Protein AF-A0ABD3X8F9-F1 (afdb_monomer_lite)

Organism: Sinanodonta woodiana (NCBI:txid1069815)

Radius of gyration: 30.69 Å; chains: 1; bounding box: 60×30×85 Å

Secondary structure (DSSP, 8-state):
-HHHHHHTT--HHHHHHHHHTT--HHHHHHS-HHHHTTT--SHHHHHHHHHHHHHHHHHHHHHHHTTTS-HHHHHHHHHHHTT-GGG---EEEEEE--EEE-GGG-EEE---TTTTS-EEEEEETT--HHHHHHHHHHHHGGGHHHHTT--

Structure (mmCIF, N/CA/C/O backbone):
data_AF-A0ABD3X8F9-F1
#
_entry.id   AF-A0ABD3X8F9-F1
#
loop_
_atom_site.group_PDB
_atom_site.id
_atom_site.type_symbol
_atom_site.label_atom_id
_atom_site.label_alt_id
_atom_site.label_comp_id
_atom_site.label_asym_id
_atom_site.label_entity_id
_atom_site.label_seq_id
_atom_site.pdbx_PDB_ins_code
_atom_site.Cartn_x
_atom_site.Cartn_y
_atom_site.Cartn_z
_atom_site.occupancy
_atom_site.B_iso_or_equiv
_atom_site.auth_seq_id
_atom_site.auth_comp_id
_atom_site.auth_asym_id
_atom_site.auth_atom_id
_atom_site.pdbx_PDB_model_num
ATOM 1 N N . MET A 1 1 ? -13.115 -0.161 24.670 1.00 83.06 1 MET A N 1
ATOM 2 C CA . MET A 1 1 ? -11.715 -0.122 25.139 1.00 83.06 1 MET A CA 1
ATOM 3 C C . MET A 1 1 ? -11.386 -1.266 26.093 1.00 83.06 1 MET A C 1
ATOM 5 O O . MET A 1 1 ? -10.464 -2.017 25.814 1.00 83.06 1 MET A O 1
ATOM 9 N N . GLU A 1 2 ? -12.139 -1.438 27.175 1.00 86.50 2 GLU A N 1
ATOM 10 C CA . GLU A 1 2 ? -11.914 -2.511 28.161 1.00 86.50 2 GLU A CA 1
ATOM 11 C C . GLU A 1 2 ? -11.939 -3.907 27.540 1.00 86.50 2 GLU A C 1
ATOM 13 O O . GLU A 1 2 ? -11.062 -4.719 27.794 1.00 86.50 2 GLU A O 1
ATOM 18 N N . GLU A 1 3 ? -12.902 -4.163 26.655 1.00 88.88 3 GLU A N 1
ATOM 19 C CA . GLU A 1 3 ? -13.023 -5.437 25.943 1.00 88.88 3 GLU A CA 1
ATOM 20 C C . GLU A 1 3 ? -11.777 -5.763 25.101 1.00 88.88 3 GLU A C 1
ATOM 22 O O . GLU A 1 3 ? -11.298 -6.896 25.097 1.00 88.88 3 GLU A O 1
ATOM 27 N N . PHE A 1 4 ? -11.182 -4.752 24.459 1.00 89.38 4 PHE A N 1
ATOM 28 C CA . PHE A 1 4 ? -9.922 -4.902 23.729 1.00 89.38 4 PHE A CA 1
ATOM 29 C C . PHE A 1 4 ? -8.769 -5.268 24.672 1.00 89.38 4 PHE A C 1
ATOM 31 O O . PHE A 1 4 ? -7.967 -6.149 24.361 1.00 89.38 4 PHE A O 1
ATOM 38 N N . MET A 1 5 ? -8.707 -4.635 25.845 1.00 89.38 5 MET A N 1
ATOM 39 C CA . MET A 1 5 ? -7.684 -4.920 26.853 1.00 89.38 5 MET A CA 1
ATOM 40 C C . MET A 1 5 ? -7.837 -6.321 27.458 1.00 89.38 5 MET A C 1
ATOM 42 O O . MET A 1 5 ? -6.845 -7.035 27.613 1.00 89.38 5 MET A O 1
ATOM 46 N N . ARG A 1 6 ? -9.077 -6.761 27.699 1.00 91.00 6 ARG A N 1
ATOM 47 C CA . ARG A 1 6 ? -9.409 -8.126 28.140 1.00 91.00 6 ARG A CA 1
ATOM 48 C C . ARG A 1 6 ? -8.998 -9.170 27.111 1.00 91.00 6 ARG A C 1
ATOM 50 O O . ARG A 1 6 ? -8.379 -10.170 27.462 1.00 91.00 6 ARG A O 1
ATOM 57 N N . HIS A 1 7 ? -9.253 -8.912 25.827 1.00 91.88 7 HIS A N 1
ATOM 58 C CA . HIS A 1 7 ? -8.822 -9.796 24.741 1.00 91.88 7 HIS A CA 1
ATOM 59 C C . HIS A 1 7 ? -7.291 -9.932 24.671 1.00 91.88 7 HIS A C 1
ATOM 61 O O . HIS A 1 7 ? -6.764 -10.999 24.357 1.00 91.88 7 HIS A O 1
ATOM 67 N N . ARG A 1 8 ? -6.563 -8.868 25.032 1.00 87.88 8 ARG A N 1
ATOM 68 C CA . ARG A 1 8 ? -5.098 -8.868 25.161 1.00 87.88 8 ARG A CA 1
ATOM 69 C C . ARG A 1 8 ? -4.574 -9.463 26.469 1.00 87.88 8 ARG A C 1
ATOM 71 O O . ARG A 1 8 ? -3.360 -9.516 26.652 1.00 87.88 8 ARG A O 1
ATOM 78 N N . LYS A 1 9 ? -5.459 -9.961 27.339 1.00 90.12 9 LYS A N 1
ATOM 79 C CA . LYS A 1 9 ? -5.132 -10.548 28.648 1.00 90.12 9 LYS A CA 1
ATOM 80 C C . LYS A 1 9 ? -4.437 -9.563 29.598 1.00 90.12 9 LYS A C 1
ATOM 82 O O . LYS A 1 9 ? -3.573 -9.960 30.378 1.00 90.12 9 LYS A O 1
ATOM 87 N N . ILE A 1 10 ? -4.793 -8.281 29.525 1.00 89.50 10 ILE A N 1
ATOM 88 C CA . ILE A 1 10 ? -4.377 -7.279 30.516 1.00 89.50 10 ILE A CA 1
ATOM 89 C C . ILE A 1 10 ? -5.172 -7.527 31.809 1.00 89.50 10 ILE A C 1
ATOM 91 O O . ILE A 1 10 ? -6.363 -7.822 31.737 1.00 89.50 10 ILE A O 1
ATOM 95 N N . SER A 1 11 ? -4.515 -7.439 32.974 1.00 91.56 11 SER A N 1
ATOM 96 C CA . SER A 1 11 ? -5.166 -7.687 34.272 1.00 91.56 11 SER A CA 1
ATOM 97 C C . SER A 1 11 ? -6.321 -6.714 34.523 1.00 91.56 11 SER A C 1
ATOM 99 O O . SER A 1 11 ? -6.205 -5.520 34.233 1.00 91.56 11 SER A O 1
ATOM 101 N N . GLU A 1 12 ? -7.398 -7.208 35.134 1.00 89.50 12 GLU A N 1
ATOM 102 C CA . GLU A 1 12 ? -8.550 -6.390 35.530 1.00 89.50 12 GLU A CA 1
ATOM 103 C C . GLU A 1 12 ? -8.188 -5.283 36.513 1.00 89.50 12 GLU A C 1
ATOM 105 O O . GLU A 1 12 ? -8.770 -4.201 36.454 1.00 89.50 12 GLU A O 1
ATOM 110 N N . ASP A 1 13 ? -7.183 -5.505 37.358 1.00 91.00 13 ASP A N 1
ATOM 111 C CA . ASP A 1 13 ? -6.710 -4.494 38.307 1.00 91.00 13 ASP A CA 1
ATOM 112 C C . ASP A 1 13 ? -6.153 -3.268 37.574 1.00 91.00 13 ASP A C 1
ATOM 114 O O . ASP A 1 13 ? -6.379 -2.128 37.973 1.00 91.00 13 ASP A O 1
ATOM 118 N N . ILE A 1 14 ? -5.463 -3.494 36.449 1.00 90.12 14 ILE A N 1
ATOM 119 C CA . ILE A 1 14 ? -4.894 -2.423 35.622 1.00 90.12 14 ILE A CA 1
ATOM 120 C C . ILE A 1 14 ? -6.016 -1.672 34.905 1.00 90.12 14 ILE A C 1
ATOM 122 O O . ILE A 1 14 ? -6.007 -0.445 34.880 1.00 90.12 14 ILE A O 1
ATOM 126 N N . ILE A 1 15 ? -7.002 -2.392 34.360 1.00 90.69 15 ILE A N 1
ATOM 127 C CA . ILE A 1 15 ? -8.164 -1.789 33.692 1.00 90.69 15 ILE A CA 1
ATOM 128 C C . ILE A 1 15 ? -8.967 -0.936 34.685 1.00 90.69 15 ILE A C 1
ATOM 130 O O . ILE A 1 15 ? -9.377 0.174 34.351 1.00 90.69 15 ILE A O 1
ATOM 134 N N . THR A 1 16 ? -9.155 -1.426 35.912 1.00 92.62 16 THR A N 1
ATOM 135 C CA . THR A 1 16 ? -9.860 -0.711 36.986 1.00 92.62 16 THR A CA 1
ATOM 136 C C . THR A 1 16 ? -9.099 0.543 37.400 1.00 92.62 16 THR A C 1
ATOM 138 O O . THR A 1 16 ? -9.674 1.627 37.397 1.00 92.62 16 THR A O 1
ATOM 141 N N . ARG A 1 17 ? -7.784 0.441 37.622 1.00 92.50 17 ARG A N 1
ATOM 142 C CA . ARG A 1 17 ? -6.939 1.594 37.956 1.00 92.50 17 ARG A CA 1
ATOM 143 C C . ARG A 1 17 ? -6.929 2.657 36.855 1.00 92.50 17 ARG A C 1
ATOM 145 O O . ARG A 1 17 ? -7.025 3.843 37.140 1.00 92.50 17 ARG A O 1
ATOM 152 N N . MET A 1 18 ? -6.855 2.246 35.587 1.00 91.56 18 MET A N 1
ATOM 153 C CA . MET A 1 18 ? -6.935 3.178 34.458 1.00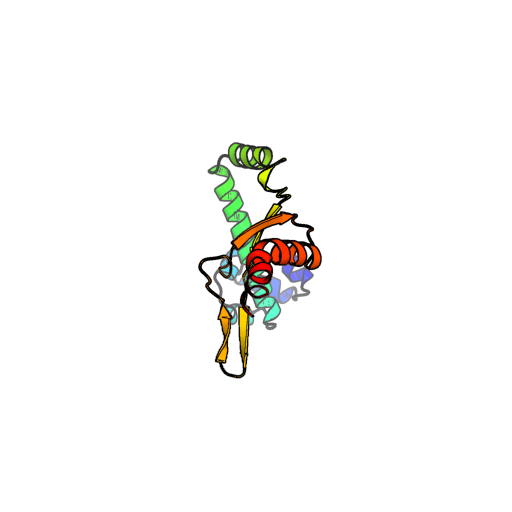 91.56 18 MET A CA 1
ATOM 154 C C . MET A 1 18 ? -8.282 3.912 34.418 1.00 91.56 18 MET A C 1
ATOM 156 O O . MET A 1 18 ? -8.308 5.095 34.095 1.00 91.56 18 MET A O 1
ATOM 160 N N . LYS A 1 19 ? -9.392 3.255 34.786 1.00 90.44 19 LYS A N 1
ATOM 161 C CA . LYS A 1 19 ? -10.699 3.922 34.915 1.00 90.44 19 LYS A CA 1
ATOM 162 C C . LYS A 1 19 ? -10.746 4.914 36.068 1.00 90.44 19 LYS A C 1
ATOM 164 O O . LYS A 1 19 ? -11.283 6.002 35.886 1.00 90.44 19 LYS A O 1
ATOM 169 N N . GLU A 1 20 ? -10.230 4.531 37.233 1.00 92.81 20 GLU A N 1
ATOM 170 C CA . GLU A 1 20 ? -10.180 5.394 38.420 1.00 92.81 20 GLU A CA 1
ATOM 171 C C . GLU A 1 20 ? -9.375 6.669 38.144 1.00 92.81 20 GLU A C 1
ATOM 173 O O . GLU A 1 20 ? -9.803 7.760 38.512 1.00 92.81 20 GLU A O 1
ATOM 178 N N . ASP A 1 21 ? -8.280 6.542 37.393 1.00 92.06 21 ASP A N 1
ATOM 179 C CA . ASP A 1 21 ? -7.439 7.661 36.962 1.00 92.06 21 ASP A CA 1
ATOM 180 C C . ASP A 1 21 ? -8.026 8.445 35.764 1.00 92.06 21 ASP A C 1
ATOM 182 O O . ASP A 1 21 ? -7.384 9.351 35.231 1.00 92.06 21 ASP A O 1
ATOM 186 N N . GLY A 1 22 ? -9.242 8.113 35.311 1.00 89.44 22 GLY A N 1
ATOM 187 C CA . GLY A 1 22 ? -9.924 8.800 34.208 1.00 89.44 22 GLY A CA 1
ATOM 188 C C . GLY A 1 22 ? -9.277 8.586 32.835 1.00 89.44 22 GLY A C 1
ATOM 189 O O . GLY A 1 22 ? -9.475 9.384 31.919 1.00 89.44 22 GLY A O 1
ATOM 190 N N . ILE A 1 23 ? -8.488 7.524 32.674 1.00 91.44 23 ILE A N 1
ATOM 191 C CA . ILE A 1 23 ? -7.774 7.215 31.438 1.00 91.44 23 ILE A CA 1
ATOM 192 C C . ILE A 1 23 ? -8.699 6.437 30.500 1.00 91.44 23 ILE A C 1
ATOM 194 O O . ILE A 1 23 ? -8.799 5.209 30.547 1.00 91.44 23 ILE A O 1
ATOM 198 N N . ASP A 1 24 ? -9.358 7.170 29.608 1.00 90.00 24 ASP A N 1
ATOM 199 C CA . ASP A 1 24 ? -10.192 6.612 28.549 1.00 90.00 24 ASP A CA 1
ATOM 200 C C . ASP A 1 24 ? -9.465 6.537 27.188 1.00 90.00 24 ASP A C 1
ATOM 202 O O . ASP A 1 24 ? -8.302 6.926 27.026 1.00 90.00 24 ASP A O 1
ATOM 206 N N . ALA A 1 25 ? -10.165 6.034 26.165 1.00 87.75 25 ALA A N 1
ATOM 207 C CA . ALA A 1 25 ? -9.623 5.938 24.809 1.00 87.75 25 ALA A CA 1
ATOM 208 C C . ALA A 1 25 ? -9.256 7.312 24.218 1.00 87.75 25 ALA A C 1
ATOM 210 O O . ALA A 1 25 ? -8.358 7.410 23.381 1.00 87.75 25 ALA A O 1
ATOM 211 N N . THR A 1 26 ? -9.918 8.389 24.638 1.00 86.75 26 THR A N 1
ATOM 212 C CA . THR A 1 26 ? -9.593 9.732 24.163 1.00 86.75 26 THR A CA 1
ATOM 213 C C . THR A 1 26 ? -8.271 10.196 24.767 1.00 86.75 26 THR A C 1
ATOM 215 O O . THR A 1 26 ? -7.360 10.548 24.016 1.00 86.75 26 THR A O 1
ATOM 218 N N . VAL A 1 27 ? -8.110 10.093 26.084 1.00 90.31 27 VAL A N 1
ATOM 219 C CA . VAL A 1 27 ? -6.884 10.461 26.799 1.00 90.31 27 VAL A CA 1
ATOM 220 C C . VAL A 1 27 ? -5.699 9.675 26.243 1.00 90.31 27 VAL A C 1
ATOM 222 O O . VAL A 1 27 ? -4.697 10.261 25.847 1.00 90.31 27 VAL A O 1
ATOM 225 N N . ILE A 1 28 ? -5.848 8.365 26.064 1.00 91.06 28 ILE A N 1
ATOM 226 C CA . ILE A 1 28 ? -4.775 7.489 25.570 1.00 91.06 28 ILE A CA 1
ATOM 227 C C . ILE A 1 28 ? -4.277 7.860 24.186 1.00 91.06 28 ILE A C 1
ATOM 229 O O . ILE A 1 28 ? -3.089 7.750 23.905 1.00 91.06 28 ILE A O 1
ATOM 233 N N . SER A 1 29 ? -5.163 8.302 23.301 1.00 87.69 29 SER A N 1
ATOM 234 C CA . SER A 1 29 ? -4.735 8.714 21.964 1.00 87.69 29 SER A CA 1
ATOM 235 C C . SER A 1 29 ? -3.912 10.014 21.956 1.00 87.69 29 SER A C 1
ATOM 237 O O . SER A 1 29 ? -3.290 10.315 20.935 1.00 87.69 29 SER A O 1
ATOM 239 N N . MET A 1 30 ? -3.905 10.757 23.071 1.00 85.81 30 MET A N 1
ATOM 240 C CA . MET A 1 30 ? -3.081 11.946 23.321 1.00 85.81 30 MET A CA 1
ATOM 241 C C . MET A 1 30 ? -1.865 11.660 24.217 1.00 85.81 30 MET A C 1
ATOM 243 O O . MET A 1 30 ? -0.997 12.519 24.317 1.00 85.81 30 MET A O 1
ATOM 247 N N . MET A 1 31 ? -1.806 10.496 24.872 1.00 87.00 31 MET A N 1
ATOM 248 C CA . MET A 1 31 ? -0.700 10.118 25.753 1.00 87.00 31 MET A CA 1
ATOM 249 C C . MET A 1 31 ? 0.497 9.584 24.968 1.00 87.00 31 MET A C 1
ATOM 251 O O . MET A 1 31 ? 0.348 8.872 23.969 1.00 87.00 31 MET A O 1
ATOM 255 N N . ASP A 1 32 ? 1.686 9.846 25.500 1.00 90.88 32 ASP A N 1
ATOM 256 C CA . ASP A 1 32 ? 2.919 9.234 25.023 1.00 90.88 32 ASP A CA 1
ATOM 257 C C . ASP A 1 32 ? 3.096 7.820 25.588 1.00 90.88 32 ASP A C 1
ATOM 259 O O . ASP A 1 32 ? 2.583 7.463 26.656 1.00 90.88 32 ASP A O 1
ATOM 263 N N . VAL A 1 33 ? 3.868 6.994 24.876 1.00 89.69 33 VAL A N 1
ATOM 264 C CA . VAL A 1 33 ? 4.097 5.588 25.251 1.00 89.69 33 VAL A CA 1
ATOM 265 C C . VAL A 1 33 ? 4.696 5.471 26.655 1.00 89.69 33 VAL A C 1
ATOM 267 O O . VAL A 1 33 ? 4.288 4.604 27.422 1.00 89.69 33 VAL A O 1
ATOM 270 N N . GLU A 1 34 ? 5.605 6.377 27.012 1.00 91.19 34 GLU A N 1
ATOM 271 C CA . GLU A 1 34 ? 6.266 6.447 28.322 1.00 91.19 34 GLU A CA 1
ATOM 272 C C . GLU A 1 34 ? 5.269 6.689 29.465 1.00 91.19 34 GLU A C 1
ATOM 274 O O . GLU A 1 34 ? 5.401 6.137 30.558 1.00 91.19 34 GLU A O 1
ATOM 279 N N . GLN A 1 35 ? 4.229 7.486 29.209 1.00 89.94 35 GLN A N 1
ATOM 280 C CA . GLN A 1 35 ? 3.182 7.770 30.185 1.00 89.94 35 GLN A CA 1
ATOM 281 C C . GLN A 1 35 ? 2.249 6.568 30.350 1.00 89.94 35 GLN A C 1
ATOM 283 O O . GLN A 1 35 ? 1.871 6.230 31.472 1.00 89.94 35 GLN A O 1
ATOM 288 N N . LEU A 1 36 ? 1.921 5.890 29.245 1.00 91.62 36 LEU A N 1
ATOM 289 C CA . LEU A 1 36 ? 1.083 4.691 29.250 1.00 91.62 36 LEU A CA 1
ATOM 290 C C . LEU A 1 36 ? 1.800 3.475 29.861 1.00 91.62 36 LEU A C 1
ATOM 292 O O . LEU A 1 36 ? 1.156 2.600 30.443 1.00 91.62 36 LEU A O 1
ATOM 296 N N . GLN A 1 37 ? 3.133 3.454 29.810 1.00 93.12 37 GLN A N 1
ATOM 297 C CA . GLN A 1 37 ? 3.959 2.389 30.379 1.00 93.12 37 GLN A CA 1
ATOM 298 C C . GLN A 1 37 ? 3.862 2.289 31.911 1.00 93.12 37 GLN A C 1
ATOM 300 O O . GLN A 1 37 ? 4.147 1.235 32.477 1.00 93.12 37 GLN A O 1
ATOM 305 N N . LYS A 1 38 ? 3.382 3.346 32.585 1.00 91.88 38 LY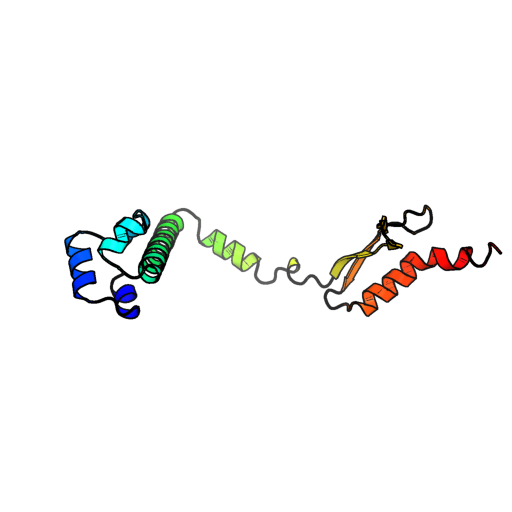S A N 1
ATOM 306 C CA . LYS A 1 38 ? 3.055 3.333 34.024 1.00 91.88 38 LYS A CA 1
ATOM 307 C C . LYS A 1 38 ? 1.931 2.350 34.373 1.00 91.88 38 LYS A C 1
ATOM 309 O O . LYS A 1 38 ? 1.871 1.878 35.505 1.00 91.88 38 LYS A O 1
ATOM 314 N N . TYR A 1 39 ? 1.066 2.045 33.405 1.00 90.88 39 TYR A N 1
ATOM 315 C CA . TYR A 1 39 ? -0.047 1.104 33.541 1.00 90.88 39 TYR A CA 1
ATOM 316 C C . TYR A 1 39 ? 0.238 -0.202 32.802 1.00 90.88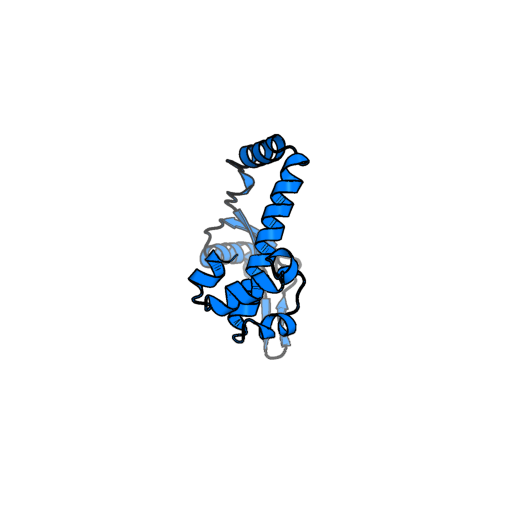 39 TYR A C 1
ATOM 318 O O . TYR A 1 39 ? 0.019 -1.286 33.336 1.00 90.88 39 TYR A O 1
ATOM 326 N N . LEU A 1 40 ? 0.753 -0.100 31.575 1.00 91.75 40 LEU A N 1
ATOM 327 C CA . LEU A 1 40 ? 1.033 -1.234 30.703 1.00 91.75 40 LEU A CA 1
ATOM 328 C C . LEU A 1 40 ? 2.553 -1.433 30.576 1.00 91.75 40 LEU A C 1
ATOM 330 O O . LEU A 1 40 ? 3.185 -0.810 29.731 1.00 91.75 40 LEU A O 1
ATOM 334 N N . PRO A 1 41 ? 3.183 -2.324 31.361 1.00 85.56 41 PRO A N 1
ATOM 335 C CA . PRO A 1 41 ? 4.642 -2.470 31.344 1.00 85.56 41 PRO A CA 1
ATOM 336 C C . PRO A 1 41 ? 5.176 -3.038 30.019 1.00 85.56 41 PRO A C 1
ATOM 338 O O . PRO A 1 41 ? 6.347 -2.861 29.682 1.00 85.56 41 PRO A O 1
ATOM 341 N N . ARG A 1 42 ? 4.328 -3.732 29.248 1.00 92.06 42 ARG A N 1
ATOM 342 C CA . ARG A 1 42 ? 4.692 -4.305 27.949 1.00 92.06 42 ARG A CA 1
ATOM 343 C C . ARG A 1 42 ? 4.536 -3.249 26.859 1.00 92.06 42 ARG A C 1
ATOM 345 O O . ARG A 1 42 ? 3.425 -2.877 26.495 1.00 92.06 42 ARG A O 1
ATOM 352 N N . TYR A 1 43 ? 5.657 -2.856 26.259 1.00 88.75 43 TYR A N 1
ATOM 353 C CA . TYR A 1 43 ? 5.703 -1.845 25.197 1.00 88.75 43 TYR A CA 1
ATOM 354 C C . TYR A 1 43 ? 4.745 -2.129 24.023 1.00 88.75 43 TYR A C 1
ATOM 356 O O . TYR A 1 43 ? 4.065 -1.231 23.527 1.00 88.75 43 TYR A O 1
ATOM 364 N N . GLY A 1 44 ? 4.633 -3.397 23.606 1.00 90.56 44 GLY A N 1
ATOM 365 C CA . GLY A 1 44 ? 3.718 -3.800 22.533 1.00 90.56 44 GLY A CA 1
ATOM 366 C C . GLY A 1 44 ? 2.236 -3.582 22.864 1.00 90.56 44 GLY A C 1
ATOM 367 O O . GLY A 1 44 ? 1.450 -3.263 21.970 1.00 90.56 44 GLY A O 1
ATOM 368 N N . ASP A 1 45 ? 1.857 -3.695 24.138 1.00 90.31 45 ASP A N 1
ATOM 369 C CA . ASP A 1 45 ? 0.487 -3.436 24.582 1.00 90.31 45 ASP A CA 1
ATOM 370 C C . ASP A 1 45 ? 0.205 -1.935 24.657 1.00 90.31 45 ASP A C 1
ATOM 372 O O . ASP A 1 45 ? -0.890 -1.518 24.276 1.00 90.31 45 ASP A O 1
ATOM 376 N N . CYS A 1 46 ? 1.197 -1.110 25.013 1.00 91.25 46 CYS A N 1
ATOM 377 C CA . CYS A 1 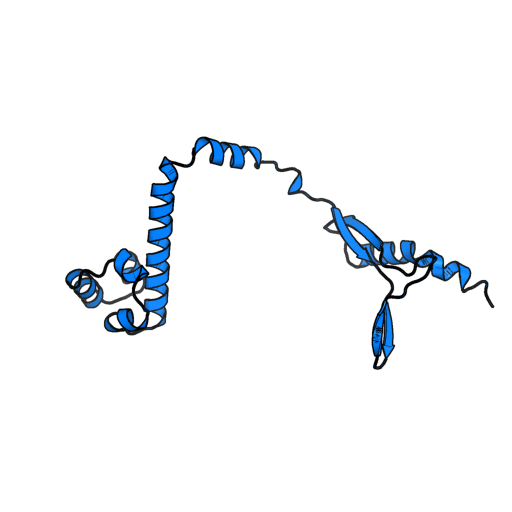46 ? 1.088 0.347 24.897 1.00 91.25 46 CYS A CA 1
ATOM 378 C C . CYS A 1 46 ? 0.814 0.772 23.453 1.00 91.25 46 CYS A C 1
ATOM 380 O O . CYS A 1 46 ? -0.162 1.472 23.185 1.00 91.25 46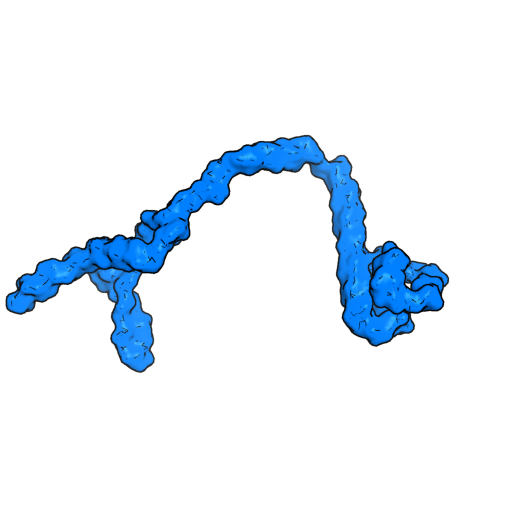 CYS A O 1
ATOM 382 N N . LEU A 1 47 ? 1.643 0.311 22.509 1.00 89.88 47 LEU A N 1
ATOM 383 C CA . LEU A 1 47 ? 1.505 0.655 21.091 1.00 89.88 47 LEU A CA 1
ATOM 384 C C . LEU A 1 47 ? 0.140 0.255 20.541 1.00 89.88 47 LEU A C 1
ATOM 386 O O . LEU A 1 47 ? -0.521 1.037 19.859 1.00 89.88 47 LEU A O 1
ATOM 390 N N . ALA A 1 48 ? -0.295 -0.960 20.852 1.00 91.12 48 ALA A N 1
ATOM 391 C CA . ALA A 1 48 ? -1.570 -1.454 20.376 1.00 91.12 48 ALA A CA 1
ATOM 392 C C . ALA A 1 48 ? -2.764 -0.722 20.991 1.00 91.12 48 ALA A C 1
ATOM 394 O O . ALA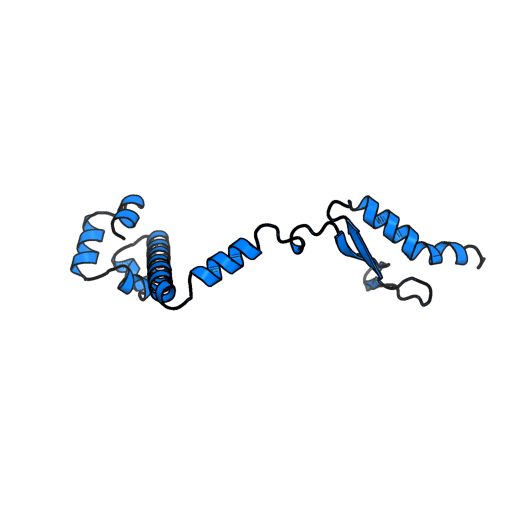 A 1 48 ? -3.753 -0.484 20.302 1.00 91.12 48 ALA A O 1
ATOM 395 N N . THR A 1 49 ? -2.665 -0.344 22.262 1.00 90.56 49 THR A N 1
ATOM 396 C CA . THR A 1 49 ? -3.693 0.425 22.968 1.00 90.56 49 THR A CA 1
ATOM 397 C C . THR A 1 49 ? -3.811 1.838 22.395 1.00 90.56 49 THR A C 1
ATOM 399 O O . THR A 1 49 ? -4.921 2.288 22.116 1.00 90.56 49 THR A O 1
ATOM 402 N N . ILE A 1 50 ? -2.686 2.501 22.106 1.00 89.94 50 ILE A N 1
ATOM 403 C CA . ILE A 1 50 ? -2.654 3.809 21.429 1.00 89.94 50 ILE A CA 1
ATOM 404 C C . ILE A 1 50 ? -3.221 3.706 20.010 1.00 89.94 50 ILE A C 1
ATOM 406 O O . ILE A 1 50 ? -4.017 4.551 19.598 1.00 89.94 50 ILE A O 1
ATOM 410 N N . ALA A 1 51 ? -2.845 2.671 19.256 1.00 89.31 51 ALA A N 1
ATOM 411 C CA . ALA A 1 51 ? -3.351 2.451 17.903 1.00 89.31 51 ALA A CA 1
ATOM 412 C C . ALA A 1 51 ? -4.871 2.216 17.894 1.00 89.31 51 ALA A C 1
ATOM 414 O O . ALA A 1 51 ? -5.586 2.857 17.123 1.00 89.31 51 ALA A O 1
ATOM 415 N N . TYR A 1 52 ? -5.371 1.365 18.794 1.00 90.38 52 TYR A N 1
ATOM 416 C CA . TYR A 1 52 ? -6.802 1.118 18.973 1.00 90.38 52 TYR A CA 1
ATOM 417 C C . TYR A 1 52 ? -7.552 2.406 19.338 1.00 90.38 52 TYR A C 1
ATOM 419 O O . TYR A 1 52 ? -8.562 2.733 18.720 1.00 90.38 52 TYR A O 1
ATOM 427 N N . ALA A 1 53 ? -7.027 3.183 20.286 1.00 88.31 53 ALA A N 1
ATOM 428 C CA . ALA A 1 53 ? -7.600 4.456 20.710 1.00 88.31 53 ALA A CA 1
ATOM 429 C C . ALA A 1 53 ? -7.683 5.486 19.566 1.00 88.31 53 ALA A C 1
ATOM 431 O O . ALA A 1 53 ? -8.724 6.112 19.356 1.00 88.31 53 ALA A O 1
ATOM 432 N N . LYS A 1 54 ? -6.619 5.613 18.761 1.00 85.81 54 LYS A N 1
ATOM 433 C CA . LYS A 1 54 ? -6.601 6.476 17.567 1.00 85.81 54 LYS A CA 1
ATOM 434 C C . LYS A 1 54 ? -7.602 6.016 16.506 1.00 85.81 54 LYS A C 1
ATOM 436 O O . LYS A 1 54 ? -8.255 6.854 15.892 1.00 85.81 54 LYS A O 1
ATOM 441 N N . GLN A 1 55 ? -7.770 4.707 16.323 1.00 82.81 55 GLN A N 1
ATOM 442 C CA . GLN A 1 55 ? -8.768 4.154 15.406 1.00 82.81 55 GLN A CA 1
ATOM 443 C C . GLN A 1 55 ? -10.206 4.410 15.884 1.00 82.81 55 GLN A C 1
ATOM 445 O O . GLN A 1 55 ? -11.088 4.682 15.075 1.00 82.81 55 GLN A O 1
ATOM 450 N N . GLN A 1 56 ? -10.469 4.362 17.192 1.00 77.25 56 GLN A N 1
ATOM 451 C CA . GLN A 1 56 ? -11.792 4.710 17.718 1.00 77.25 56 GLN A CA 1
ATOM 452 C C . GLN A 1 56 ? -12.121 6.191 17.520 1.00 77.25 56 GLN A C 1
ATOM 454 O O . GLN A 1 56 ? -13.260 6.510 17.181 1.00 77.25 56 GLN A O 1
ATOM 459 N N . ARG A 1 57 ? -11.128 7.083 17.648 1.00 68.06 57 ARG A N 1
ATOM 460 C CA . ARG A 1 57 ? -11.292 8.496 17.284 1.00 68.06 57 ARG A CA 1
ATOM 461 C C . ARG A 1 57 ? -11.605 8.674 15.809 1.00 68.06 57 ARG A C 1
ATOM 463 O O . ARG A 1 57 ? -12.594 9.315 15.501 1.00 68.06 57 ARG A O 1
ATOM 470 N N . THR A 1 58 ? -10.855 8.052 14.899 1.00 64.06 58 THR A N 1
ATOM 471 C CA . THR A 1 58 ? -11.149 8.197 13.464 1.00 64.06 58 THR A CA 1
ATOM 472 C C . THR A 1 58 ? -12.528 7.661 13.096 1.00 64.06 58 THR A C 1
ATOM 474 O O . THR A 1 58 ? -13.194 8.264 12.263 1.00 64.06 58 THR A O 1
ATOM 477 N N . LEU A 1 59 ? -13.009 6.587 13.729 1.00 60.81 59 LEU A N 1
ATOM 478 C CA . LEU A 1 59 ? -14.383 6.107 13.542 1.00 60.81 59 LEU A CA 1
ATOM 479 C C . LEU A 1 59 ? -15.427 7.092 14.092 1.00 60.81 59 LEU A C 1
ATOM 481 O O . LEU A 1 59 ? -16.426 7.343 13.420 1.00 60.81 59 LEU A O 1
ATOM 485 N N . ALA A 1 60 ? -15.189 7.685 15.263 1.00 59.62 60 ALA A N 1
ATOM 486 C CA . ALA A 1 60 ? -16.068 8.699 15.850 1.00 59.62 60 ALA A CA 1
ATOM 487 C C . ALA A 1 60 ? -16.072 10.016 15.044 1.00 59.62 60 ALA A C 1
ATOM 489 O O . ALA A 1 60 ? -17.130 10.597 14.812 1.00 59.62 60 ALA A O 1
ATOM 490 N N . ASP A 1 61 ? -14.914 10.438 14.538 1.00 55.53 61 ASP A N 1
ATOM 491 C CA . ASP A 1 61 ? -14.734 11.619 13.688 1.00 55.53 61 ASP A CA 1
ATOM 492 C C . ASP A 1 61 ? -15.296 11.394 12.277 1.00 55.53 61 ASP A C 1
ATOM 494 O O . ASP A 1 61 ? -15.840 12.303 11.647 1.00 55.53 61 ASP A O 1
ATOM 498 N N . THR A 1 62 ? -15.235 10.158 11.776 1.00 50.50 62 THR A N 1
ATOM 499 C CA . THR A 1 62 ? -15.908 9.765 10.529 1.00 50.50 62 THR A CA 1
ATOM 500 C C . THR A 1 62 ? -17.424 9.735 10.724 1.00 50.50 62 THR A C 1
ATOM 502 O O . THR A 1 62 ? -18.150 10.166 9.831 1.00 50.50 62 THR A O 1
ATOM 505 N N . ALA A 1 63 ? -17.918 9.306 11.891 1.00 50.25 63 ALA A N 1
ATOM 506 C CA . ALA A 1 63 ? -19.341 9.342 12.232 1.00 50.25 63 ALA A CA 1
ATOM 507 C C . ALA A 1 63 ? -19.874 10.780 12.397 1.00 50.25 63 ALA A C 1
ATOM 509 O O . ALA A 1 63 ? -20.986 11.071 11.956 1.00 50.25 63 ALA A O 1
ATOM 510 N N . SER A 1 64 ? -19.078 11.702 12.951 1.00 46.62 64 SER A N 1
ATOM 511 C CA . SER A 1 64 ? -19.432 13.128 13.053 1.00 46.62 64 SER A CA 1
ATOM 512 C C . SER A 1 64 ? -19.296 13.873 11.716 1.00 46.62 64 SER A C 1
ATOM 514 O O . SER A 1 64 ? -20.064 14.794 11.440 1.00 46.62 64 SER A O 1
ATOM 516 N N . SER A 1 65 ? -18.405 13.422 10.828 1.00 43.59 65 SER A N 1
ATOM 517 C CA . SER A 1 65 ? -18.295 13.916 9.446 1.00 43.59 65 SER A CA 1
ATOM 518 C C . SER A 1 65 ? -19.385 13.357 8.516 1.00 43.59 65 SER A C 1
ATOM 520 O O . SER A 1 65 ? -19.701 13.965 7.487 1.00 43.59 65 SER A O 1
ATOM 522 N N . PHE A 1 66 ? -20.024 12.242 8.888 1.00 43.12 66 PHE A N 1
ATOM 523 C CA . PHE A 1 66 ? -21.103 11.605 8.121 1.00 43.12 66 PHE A CA 1
ATOM 524 C C . PHE A 1 66 ? -22.397 12.437 8.072 1.00 43.12 66 PHE A C 1
ATOM 526 O O . PHE A 1 66 ? -23.238 12.207 7.208 1.00 43.12 66 PHE A O 1
ATOM 533 N N . THR A 1 67 ? -22.561 13.447 8.933 1.00 46.94 67 THR A N 1
ATOM 534 C CA . THR A 1 67 ? -23.732 14.345 8.902 1.00 46.94 67 THR A CA 1
ATOM 535 C C . THR A 1 67 ? -23.522 15.626 8.085 1.00 46.94 67 THR A C 1
ATOM 537 O O . THR A 1 67 ? -24.474 16.383 7.904 1.00 46.94 67 THR A O 1
ATOM 540 N N . LYS A 1 68 ? -22.330 15.864 7.513 1.00 49.19 68 LYS A N 1
ATOM 541 C CA . LYS A 1 68 ? -22.082 17.014 6.611 1.00 49.19 68 LYS A CA 1
ATOM 542 C C . LYS A 1 68 ? -21.508 16.673 5.236 1.00 49.19 68 LYS A C 1
ATOM 544 O O . LYS A 1 68 ? -21.477 17.543 4.369 1.00 49.19 68 LYS A O 1
ATOM 549 N N . GLY A 1 69 ? -21.134 15.422 4.982 1.00 46.81 69 GLY A N 1
ATOM 550 C CA . GLY A 1 69 ? -20.862 14.922 3.634 1.00 46.81 69 GLY A CA 1
ATOM 551 C C . GLY A 1 69 ? -22.051 14.120 3.130 1.00 46.81 69 GLY A C 1
ATOM 552 O O . GLY A 1 69 ? -22.304 13.037 3.636 1.00 46.81 69 GLY A O 1
ATOM 553 N N . ASN A 1 70 ? -22.786 14.652 2.152 1.00 49.91 70 ASN A N 1
ATOM 554 C CA . ASN A 1 70 ? -23.981 14.057 1.549 1.00 49.91 70 ASN A CA 1
ATOM 555 C C . ASN A 1 70 ? -23.754 12.562 1.220 1.00 49.91 70 ASN A C 1
ATOM 557 O O . ASN A 1 70 ? -23.177 12.225 0.189 1.00 49.91 70 ASN A O 1
ATOM 561 N N . ILE A 1 71 ? -24.183 11.660 2.108 1.00 52.41 71 ILE A N 1
ATOM 562 C CA . ILE A 1 71 ? -23.991 10.201 2.018 1.00 52.41 71 ILE A CA 1
ATOM 563 C C . ILE A 1 71 ? -24.503 9.673 0.672 1.00 52.41 71 ILE A C 1
ATOM 565 O O . ILE A 1 71 ? -23.880 8.815 0.047 1.00 52.41 71 ILE A O 1
ATOM 569 N N . LYS A 1 72 ? -25.584 10.275 0.159 1.00 53.31 72 LYS A N 1
ATOM 570 C CA . LYS A 1 72 ? -26.119 10.006 -1.179 1.00 53.31 72 LYS A CA 1
ATOM 571 C C . LYS A 1 72 ? -25.094 10.243 -2.286 1.00 53.31 72 LYS A C 1
ATOM 573 O O . LYS A 1 72 ? -25.079 9.478 -3.235 1.00 53.31 72 LYS A O 1
ATOM 578 N N . GLU A 1 73 ? -24.219 11.238 -2.173 1.00 55.03 73 GLU A N 1
ATOM 579 C CA . GLU A 1 73 ? -23.184 11.528 -3.170 1.00 55.03 73 GLU A CA 1
ATOM 580 C C . GLU A 1 73 ? -22.019 10.528 -3.099 1.00 55.03 73 GLU A C 1
ATOM 582 O O . GLU A 1 73 ? -21.500 10.139 -4.141 1.00 55.03 73 GLU A O 1
ATOM 587 N N . HIS A 1 74 ? -21.651 10.029 -1.913 1.00 51.28 74 HIS A N 1
ATOM 588 C CA . HIS A 1 74 ? -20.663 8.946 -1.790 1.00 51.28 74 HIS A CA 1
ATOM 589 C C . HIS A 1 74 ? -21.200 7.608 -2.306 1.00 51.28 74 HIS A C 1
ATOM 591 O O . HIS A 1 74 ? -20.500 6.938 -3.062 1.00 51.28 74 HIS A O 1
ATOM 597 N N . PHE A 1 75 ? -22.450 7.249 -1.993 1.00 54.78 75 PHE A N 1
ATOM 598 C CA . PHE A 1 75 ? -23.092 6.072 -2.589 1.00 54.78 75 PHE A CA 1
ATOM 599 C C . PHE A 1 75 ? -23.332 6.249 -4.091 1.00 54.78 75 PHE A C 1
ATOM 601 O O . PHE A 1 75 ? -23.146 5.295 -4.838 1.00 54.78 75 PHE A O 1
ATOM 608 N N . ARG A 1 76 ? -23.649 7.460 -4.572 1.00 54.19 76 ARG A N 1
ATOM 609 C CA . ARG A 1 76 ? -23.752 7.754 -6.010 1.00 54.19 76 ARG A CA 1
ATOM 610 C C . ARG A 1 76 ? -22.397 7.620 -6.698 1.00 54.19 76 ARG A C 1
ATOM 612 O O . ARG A 1 76 ? -22.331 7.005 -7.751 1.00 54.19 76 ARG A O 1
ATOM 619 N N . ARG A 1 77 ? -21.304 8.106 -6.101 1.00 53.47 77 ARG A N 1
ATOM 620 C CA . ARG A 1 77 ? -19.936 7.937 -6.629 1.00 53.47 77 ARG A CA 1
ATOM 621 C C . ARG A 1 77 ? -19.457 6.487 -6.577 1.00 53.47 77 ARG A C 1
ATOM 623 O O . ARG A 1 77 ? -18.842 6.039 -7.536 1.00 53.47 77 ARG A O 1
ATOM 630 N N . ALA A 1 78 ? -19.763 5.745 -5.515 1.00 55.28 78 ALA A N 1
ATOM 631 C CA . ALA A 1 78 ? -19.429 4.325 -5.403 1.00 55.28 78 ALA A CA 1
ATOM 632 C C . ALA A 1 78 ? -20.243 3.466 -6.391 1.00 55.28 78 ALA A C 1
ATOM 634 O O . ALA A 1 78 ? -19.681 2.607 -7.066 1.00 55.28 78 ALA A O 1
ATOM 635 N N . ALA A 1 79 ? -21.537 3.755 -6.565 1.00 58.91 79 ALA A N 1
ATOM 636 C CA . ALA A 1 79 ? -22.383 3.117 -7.574 1.00 58.91 79 ALA A CA 1
ATOM 637 C C . ALA A 1 79 ? -21.973 3.497 -9.010 1.00 58.91 79 ALA A C 1
ATOM 639 O O . ALA A 1 79 ? -22.003 2.645 -9.889 1.00 58.91 79 ALA A O 1
ATOM 640 N N . LEU A 1 80 ? -21.506 4.731 -9.248 1.00 55.81 80 LEU A N 1
ATOM 641 C CA . LEU A 1 80 ? -20.916 5.161 -10.527 1.00 55.81 80 LEU A CA 1
ATOM 642 C C . LEU A 1 80 ? -19.571 4.474 -10.837 1.00 55.81 80 LEU A C 1
ATOM 644 O O . LEU A 1 80 ? -19.141 4.475 -11.988 1.00 55.81 80 LEU A O 1
ATOM 648 N N . GLN A 1 81 ? -18.897 3.894 -9.838 1.00 55.78 81 GLN A N 1
ATOM 649 C CA . GLN A 1 81 ? -17.652 3.136 -10.018 1.00 55.78 81 GLN A CA 1
ATOM 650 C C . GLN A 1 81 ? -17.870 1.622 -10.150 1.00 55.78 81 GLN A C 1
ATOM 652 O O . GLN A 1 81 ? -16.963 0.918 -10.607 1.00 55.78 81 GLN A O 1
ATOM 657 N N . ALA A 1 82 ? -19.058 1.107 -9.815 1.00 53.88 82 ALA A N 1
ATOM 658 C CA . ALA A 1 82 ? -19.432 -0.271 -10.105 1.00 53.88 82 ALA A CA 1
ATOM 659 C C . ALA A 1 82 ? -19.536 -0.447 -11.630 1.00 53.88 82 ALA A C 1
ATOM 661 O O . ALA A 1 82 ? -20.465 0.029 -12.274 1.00 53.88 82 ALA A O 1
ATOM 662 N N . GLY A 1 83 ? -18.526 -1.090 -12.222 1.00 55.12 83 GLY A N 1
ATOM 663 C CA . GLY A 1 83 ? -18.381 -1.189 -13.676 1.00 55.12 83 GLY A CA 1
ATOM 664 C C . GLY A 1 83 ? -17.445 -0.150 -14.297 1.00 55.12 83 GLY A C 1
ATOM 665 O O . GLY A 1 83 ? -17.512 0.053 -15.510 1.00 55.12 83 GLY A O 1
ATOM 666 N N . ASN A 1 84 ? -16.552 0.480 -13.518 1.00 60.06 84 ASN A N 1
ATOM 667 C CA . ASN A 1 84 ? -15.499 1.344 -14.053 1.00 60.06 84 ASN A CA 1
ATOM 668 C C . ASN A 1 84 ? -14.672 0.594 -15.116 1.00 60.06 84 ASN A C 1
ATOM 670 O O . ASN A 1 84 ? -13.766 -0.181 -14.805 1.00 60.06 84 ASN A O 1
ATOM 674 N N . ARG A 1 85 ? -14.983 0.847 -16.393 1.00 55.09 85 ARG A N 1
ATOM 675 C CA . ARG A 1 85 ? -14.304 0.255 -17.555 1.00 55.09 85 ARG A CA 1
ATOM 676 C C . ARG A 1 85 ? -12.805 0.580 -17.566 1.00 55.09 85 ARG A C 1
ATOM 678 O O . ARG A 1 85 ? -12.036 -0.204 -18.107 1.00 55.09 85 ARG A O 1
ATOM 685 N N . ASN A 1 86 ? -12.384 1.660 -16.897 1.00 55.62 86 ASN A N 1
ATOM 686 C CA . ASN A 1 86 ? -10.976 2.044 -16.775 1.00 55.62 86 ASN A CA 1
ATOM 687 C C . ASN A 1 86 ? -10.169 1.162 -15.808 1.00 55.62 86 ASN A C 1
ATOM 689 O O . ASN A 1 86 ? -8.948 1.214 -15.855 1.00 55.62 86 ASN A O 1
ATOM 693 N N . ALA A 1 87 ? -10.804 0.361 -14.942 1.00 56.03 87 ALA A N 1
ATOM 694 C CA . ALA A 1 87 ? -10.095 -0.588 -14.072 1.00 56.03 87 ALA A CA 1
ATOM 695 C C . ALA A 1 87 ? -9.747 -1.908 -14.790 1.00 56.03 87 ALA A C 1
ATOM 697 O O . ALA A 1 87 ? -8.889 -2.654 -14.330 1.00 56.03 87 ALA A O 1
ATOM 698 N N . LYS A 1 88 ? -10.379 -2.190 -15.939 1.00 64.62 88 LYS A N 1
ATOM 699 C CA . LYS A 1 88 ? -10.078 -3.347 -16.796 1.00 64.62 88 LYS A CA 1
ATOM 700 C C . LYS A 1 88 ? -9.138 -2.933 -17.930 1.00 64.62 88 LYS A C 1
ATOM 702 O O . LYS A 1 88 ? -9.485 -3.060 -19.103 1.00 64.62 88 LYS A O 1
ATOM 707 N N . GLN A 1 89 ? -7.975 -2.369 -17.599 1.00 67.19 89 GLN A N 1
ATOM 708 C CA . GLN A 1 89 ? -6.980 -2.052 -18.624 1.00 67.19 89 GLN A CA 1
ATOM 709 C C . GLN A 1 89 ? -6.381 -3.348 -19.164 1.00 67.19 89 GLN A C 1
ATOM 711 O O . GLN A 1 89 ? -5.599 -4.023 -18.504 1.00 67.19 89 GLN A O 1
ATOM 716 N N . ILE A 1 90 ? -6.799 -3.686 -20.380 1.00 82.31 90 ILE A N 1
ATOM 717 C CA . ILE A 1 90 ? -6.302 -4.824 -21.156 1.00 82.31 90 ILE A CA 1
ATOM 718 C C . ILE A 1 90 ? -4.850 -4.568 -21.597 1.00 82.31 90 ILE A C 1
ATOM 720 O O . ILE A 1 90 ? -4.053 -5.491 -21.726 1.00 82.31 90 ILE A O 1
ATOM 724 N N . LEU A 1 91 ? -4.490 -3.294 -21.773 1.00 88.44 91 LEU A N 1
ATOM 725 C CA . LEU A 1 91 ? -3.191 -2.855 -22.264 1.00 88.44 91 LEU A CA 1
ATOM 726 C C . LEU A 1 91 ? -2.437 -2.056 -21.200 1.00 88.44 91 LEU A C 1
ATOM 728 O O . LEU A 1 91 ? -3.014 -1.216 -20.512 1.00 88.44 91 LEU A O 1
ATOM 732 N N . ARG A 1 92 ? -1.123 -2.256 -21.137 1.00 89.44 92 ARG A N 1
ATOM 733 C CA . ARG A 1 92 ? -0.167 -1.449 -20.378 1.00 89.44 92 ARG A CA 1
ATOM 734 C C . ARG A 1 92 ? 0.855 -0.822 -21.319 1.00 89.44 92 ARG A C 1
ATOM 736 O O . ARG A 1 92 ? 1.226 -1.405 -22.336 1.00 89.44 92 ARG A O 1
ATOM 743 N N . LYS A 1 93 ? 1.331 0.370 -20.968 1.00 91.50 93 LYS A N 1
ATOM 744 C CA . LYS A 1 93 ? 2.416 1.045 -21.686 1.00 91.50 93 LYS A CA 1
ATOM 745 C C . LYS A 1 93 ? 3.756 0.581 -21.117 1.00 91.50 93 LYS A C 1
ATOM 747 O O . LYS A 1 93 ? 3.972 0.689 -19.914 1.00 91.50 93 LYS A O 1
ATOM 752 N N . VAL A 1 94 ? 4.645 0.097 -21.975 1.00 91.44 94 VAL A N 1
ATOM 753 C CA . VAL A 1 94 ? 6.014 -0.306 -21.628 1.00 91.44 94 VAL A CA 1
ATOM 754 C C . VAL A 1 94 ? 7.013 0.451 -22.488 1.00 91.44 94 VAL A C 1
ATOM 756 O O . VAL A 1 94 ? 6.716 0.812 -23.625 1.00 91.44 94 VAL A O 1
ATOM 759 N N . GLU A 1 95 ? 8.198 0.701 -21.948 1.00 90.31 95 GLU A N 1
ATOM 760 C CA . GLU A 1 95 ? 9.294 1.325 -22.680 1.00 90.31 95 GLU A CA 1
ATOM 761 C C . GLU A 1 95 ? 10.341 0.278 -23.049 1.00 90.31 95 GLU A C 1
ATOM 763 O O . GLU A 1 95 ? 10.815 -0.471 -22.199 1.00 90.31 95 GLU A O 1
ATOM 768 N N . ILE A 1 96 ? 10.686 0.219 -24.334 1.00 88.88 96 ILE A N 1
ATOM 769 C CA . ILE A 1 96 ? 11.636 -0.739 -24.895 1.00 88.88 96 ILE A CA 1
ATOM 770 C C . ILE A 1 96 ? 12.736 0.052 -25.593 1.00 88.88 96 ILE A C 1
ATOM 772 O O . ILE A 1 96 ? 12.456 0.907 -26.433 1.00 88.88 96 ILE A O 1
ATOM 776 N N . GLY A 1 97 ? 13.993 -0.213 -25.254 1.00 86.19 97 GLY A N 1
ATOM 777 C CA . GLY A 1 97 ? 15.141 0.481 -25.829 1.00 86.19 97 GLY A CA 1
ATOM 778 C C . GLY A 1 97 ? 16.382 -0.398 -25.856 1.00 86.19 97 GLY A C 1
ATOM 779 O O . GLY A 1 97 ? 16.458 -1.405 -25.155 1.00 86.19 97 GLY A O 1
ATOM 780 N N . TRP A 1 98 ? 17.355 -0.008 -26.679 1.00 83.62 98 TRP A N 1
ATOM 781 C CA . TRP A 1 98 ? 18.621 -0.721 -26.783 1.00 83.62 98 TRP A CA 1
ATOM 782 C C . TRP A 1 98 ? 19.619 -0.191 -25.753 1.00 83.62 98 TRP A C 1
ATOM 784 O O . TRP A 1 98 ? 19.936 1.002 -25.728 1.00 83.62 98 TRP A O 1
ATOM 794 N N . LEU A 1 99 ? 20.129 -1.085 -24.912 1.00 85.50 99 LEU A N 1
ATOM 795 C CA . LEU A 1 99 ? 21.203 -0.807 -23.964 1.00 85.50 99 LEU A CA 1
ATOM 796 C C . LEU A 1 99 ? 22.450 -1.547 -24.434 1.00 85.50 99 LEU A C 1
ATOM 798 O O . LEU A 1 99 ? 22.386 -2.731 -24.752 1.00 85.50 99 LEU A O 1
ATOM 802 N N . ASN A 1 100 ? 23.581 -0.851 -24.472 1.00 83.12 100 ASN A N 1
ATOM 803 C CA . ASN A 1 100 ? 24.875 -1.474 -24.689 1.00 83.12 100 ASN A CA 1
ATOM 804 C C . ASN A 1 100 ? 25.675 -1.473 -23.383 1.00 83.12 100 ASN A C 1
ATOM 806 O O . ASN A 1 100 ? 25.719 -0.473 -22.661 1.00 83.12 100 ASN A O 1
ATOM 810 N N . THR A 1 101 ? 26.290 -2.607 -23.073 1.00 84.50 101 THR A N 1
ATOM 811 C CA . THR A 1 101 ? 27.120 -2.805 -21.884 1.00 84.50 101 THR A CA 1
ATOM 812 C C . THR A 1 101 ? 28.568 -2.481 -22.219 1.00 84.50 101 THR A C 1
ATOM 814 O O . THR A 1 101 ? 29.205 -3.194 -22.991 1.00 84.50 101 THR A O 1
ATOM 817 N N . TYR A 1 102 ? 29.114 -1.436 -21.608 1.00 82.81 102 TYR A N 1
ATOM 818 C CA . TYR A 1 102 ? 30.491 -1.000 -21.819 1.00 82.81 102 TYR A CA 1
ATOM 819 C C . TYR A 1 102 ? 31.363 -1.364 -20.612 1.00 82.81 102 TYR A C 1
ATOM 821 O O . TYR A 1 102 ? 31.881 -0.479 -19.930 1.00 82.81 102 TYR A O 1
ATOM 829 N N . GLY A 1 103 ? 31.509 -2.663 -20.328 1.00 80.62 103 GLY A N 1
ATOM 830 C CA . GLY A 1 103 ? 32.382 -3.179 -19.264 1.00 80.62 103 GLY A CA 1
ATOM 831 C C . GLY A 1 103 ? 32.274 -2.391 -17.949 1.00 80.62 103 GLY A C 1
ATOM 832 O O . GLY A 1 103 ? 31.191 -2.251 -17.388 1.00 80.62 103 GLY A O 1
ATOM 833 N N . ILE A 1 104 ? 33.399 -1.818 -17.502 1.00 77.44 104 ILE A N 1
ATOM 834 C CA . ILE A 1 104 ? 33.532 -1.048 -16.247 1.00 77.44 104 ILE A CA 1
ATOM 835 C C . ILE A 1 104 ? 32.667 0.227 -16.241 1.00 77.44 104 ILE A C 1
ATOM 837 O O . ILE A 1 104 ? 32.242 0.694 -15.190 1.00 77.44 104 ILE A O 1
ATOM 841 N N . SER A 1 105 ? 32.369 0.791 -17.413 1.00 75.06 105 SER A N 1
ATOM 842 C CA . SER A 1 105 ? 31.612 2.044 -17.545 1.00 75.06 105 SER A CA 1
ATOM 843 C C . SER A 1 105 ? 30.086 1.872 -17.534 1.00 75.06 105 SER A C 1
ATOM 845 O O . SER A 1 105 ? 29.359 2.851 -17.712 1.00 75.06 105 SER A O 1
ATOM 847 N N . GLY A 1 106 ? 29.596 0.649 -17.300 1.00 83.69 106 GLY A N 1
ATOM 848 C CA . GLY A 1 106 ? 28.179 0.357 -17.094 1.00 83.69 106 GLY A CA 1
ATOM 849 C C . GLY A 1 106 ? 27.357 0.245 -18.381 1.00 83.69 106 GLY A C 1
ATOM 850 O O . GLY A 1 106 ? 27.878 0.016 -19.475 1.00 83.69 106 GLY A O 1
ATOM 851 N N . GLN A 1 107 ? 26.036 0.360 -18.241 1.00 83.88 107 GLN A N 1
ATOM 852 C CA . GLN A 1 107 ? 25.085 0.276 -19.350 1.00 83.88 107 GLN A CA 1
ATOM 853 C C . GLN A 1 107 ? 24.771 1.673 -19.878 1.00 83.88 107 GLN A C 1
ATOM 855 O O . GLN A 1 107 ? 24.399 2.560 -19.111 1.00 83.88 107 GLN A O 1
ATOM 860 N N . LYS A 1 108 ? 24.891 1.873 -21.193 1.00 83.31 108 LYS A N 1
ATOM 861 C CA . LYS A 1 108 ? 24.485 3.117 -21.852 1.00 83.31 108 LYS A CA 1
ATOM 862 C C . LYS A 1 108 ? 23.406 2.834 -22.875 1.00 83.31 108 LYS A C 1
ATOM 864 O O . LYS A 1 108 ? 23.489 1.885 -23.654 1.00 83.31 108 LYS A O 1
ATOM 869 N N . GLN A 1 109 ? 22.404 3.696 -22.885 1.00 82.56 109 GLN A N 1
ATOM 870 C CA . GLN A 1 109 ? 21.365 3.657 -23.892 1.00 82.56 109 GLN A CA 1
ATOM 871 C C . GLN A 1 109 ? 21.929 4.061 -25.252 1.00 82.56 109 GLN A C 1
ATOM 873 O O . GLN A 1 109 ? 22.602 5.083 -25.384 1.00 82.56 109 GLN A O 1
ATOM 878 N N . VAL A 1 110 ? 21.628 3.269 -26.276 1.00 79.94 110 VAL A N 1
ATOM 879 C CA . VAL A 1 110 ? 21.996 3.590 -27.652 1.00 79.94 110 VAL A CA 1
ATOM 880 C C . VAL A 1 110 ? 20.987 4.593 -28.205 1.00 79.94 110 VAL A C 1
ATOM 882 O O . VAL A 1 110 ? 19.779 4.391 -28.144 1.00 79.94 110 VAL A O 1
ATOM 885 N N . ILE A 1 111 ? 21.473 5.703 -28.754 1.00 73.69 111 ILE A N 1
ATOM 886 C CA . ILE A 1 111 ? 20.642 6.697 -29.439 1.00 73.69 111 ILE A CA 1
ATOM 887 C C . ILE A 1 111 ? 21.091 6.705 -30.894 1.00 73.69 111 ILE A C 1
ATOM 889 O O . ILE A 1 111 ? 22.170 7.184 -31.219 1.00 73.69 111 ILE A O 1
ATOM 893 N N . SER A 1 112 ? 20.264 6.142 -31.770 1.00 63.88 112 SER A N 1
ATOM 894 C CA . SER A 1 112 ? 20.481 6.174 -33.217 1.00 63.88 112 SER A CA 1
ATOM 895 C C . SER A 1 112 ? 19.319 6.886 -33.893 1.00 63.88 112 SER A C 1
ATOM 897 O O . SER A 1 112 ? 18.157 6.690 -33.517 1.00 63.88 112 SER A O 1
ATOM 899 N N . THR A 1 113 ? 19.646 7.676 -34.915 1.00 60.09 113 THR A N 1
ATOM 900 C CA . THR A 1 113 ? 18.703 8.387 -35.788 1.00 60.09 113 THR A CA 1
ATOM 901 C C . THR A 1 113 ? 17.692 7.455 -36.460 1.00 60.09 113 THR A C 1
ATOM 903 O O . THR A 1 113 ? 16.584 7.890 -36.751 1.00 60.09 113 THR A O 1
ATOM 906 N N . TYR A 1 114 ? 18.020 6.168 -36.627 1.00 58.28 114 TYR A N 1
ATOM 907 C CA . TYR A 1 114 ? 17.201 5.188 -37.353 1.00 58.28 114 TYR A CA 1
ATOM 908 C C . TYR A 1 114 ? 16.625 4.061 -36.483 1.00 58.28 114 TYR A C 1
ATOM 910 O O . TYR A 1 114 ? 16.232 3.032 -37.018 1.00 58.28 114 TYR A O 1
ATOM 918 N N . GLY A 1 115 ? 16.557 4.229 -35.155 1.00 60.97 115 GLY A N 1
ATOM 919 C CA . GLY A 1 115 ? 15.794 3.287 -34.316 1.00 60.97 115 GLY A CA 1
ATOM 920 C C . GLY A 1 115 ? 16.484 2.722 -33.078 1.00 60.97 115 GLY A C 1
ATOM 921 O O . GLY A 1 115 ? 16.008 1.732 -32.551 1.00 60.97 115 GLY A O 1
ATOM 922 N N . GLY A 1 116 ? 17.557 3.339 -32.572 1.00 63.91 116 GLY A N 1
ATOM 923 C CA . GLY A 1 116 ? 18.187 2.897 -31.311 1.00 63.91 116 GLY A CA 1
ATOM 924 C C . GLY A 1 116 ? 17.507 3.423 -30.039 1.00 63.91 116 GLY A C 1
ATOM 925 O O . GLY A 1 116 ? 17.664 2.858 -28.962 1.00 63.91 116 GLY A O 1
ATOM 926 N N . ARG A 1 117 ? 16.737 4.512 -30.151 1.00 76.62 117 ARG A N 1
ATOM 927 C CA . ARG A 1 117 ? 16.132 5.200 -29.000 1.00 76.62 117 ARG A CA 1
ATOM 928 C C . ARG A 1 117 ? 14.989 4.381 -28.387 1.00 76.62 117 ARG A C 1
ATOM 930 O O . ARG A 1 117 ? 14.261 3.708 -29.108 1.00 76.62 117 ARG A O 1
ATOM 937 N N . THR A 1 118 ? 14.767 4.558 -27.083 1.00 84.94 118 THR A N 1
ATOM 938 C CA . THR A 1 118 ? 13.594 4.038 -26.366 1.00 84.94 118 THR A CA 1
ATOM 939 C C . THR A 1 118 ? 12.291 4.378 -27.092 1.00 84.94 118 THR A C 1
ATOM 941 O O . THR A 1 118 ? 12.080 5.510 -27.549 1.00 84.94 118 THR A O 1
ATOM 944 N N . ARG A 1 119 ? 11.420 3.381 -27.209 1.00 83.94 119 ARG A N 1
ATOM 945 C CA . ARG A 1 119 ? 10.072 3.465 -27.763 1.00 83.94 119 ARG A CA 1
ATOM 946 C C . ARG A 1 119 ? 9.087 3.053 -26.688 1.00 83.94 119 ARG A C 1
ATOM 948 O O . ARG A 1 119 ? 9.293 2.050 -26.013 1.00 83.94 119 ARG A O 1
ATOM 955 N N . ALA A 1 120 ? 8.011 3.814 -26.559 1.00 87.88 120 ALA A N 1
ATOM 956 C CA . ALA A 1 120 ? 6.891 3.392 -25.743 1.00 87.88 120 ALA A CA 1
ATOM 957 C C . ALA A 1 120 ? 5.914 2.578 -26.594 1.00 87.88 120 ALA A C 1
ATOM 959 O O . ALA A 1 120 ? 5.506 3.030 -27.664 1.00 87.88 120 ALA A O 1
ATOM 960 N N . VAL A 1 121 ? 5.536 1.403 -26.106 1.00 89.25 121 VAL A N 1
ATOM 961 C CA . VAL A 1 121 ? 4.672 0.444 -26.797 1.00 89.25 121 VAL A CA 1
ATOM 962 C C . VAL A 1 121 ? 3.531 0.057 -25.871 1.00 89.25 121 VAL A C 1
ATOM 964 O O . VAL A 1 121 ? 3.709 -0.028 -24.656 1.00 89.25 121 VAL A O 1
ATOM 967 N N . GLN A 1 122 ? 2.346 -0.153 -26.434 1.00 91.88 122 GLN A N 1
ATOM 968 C CA . GLN A 1 122 ? 1.226 -0.724 -25.698 1.00 91.88 122 GLN A CA 1
ATOM 969 C C . GLN A 1 122 ? 1.240 -2.238 -25.877 1.00 91.88 122 GLN A C 1
ATOM 971 O O . GLN A 1 122 ? 1.214 -2.729 -27.001 1.00 91.88 122 GLN A O 1
ATOM 976 N N . VAL A 1 123 ? 1.295 -2.965 -24.769 1.00 91.50 123 VAL A N 1
ATOM 977 C CA . VAL A 1 123 ? 1.281 -4.430 -24.737 1.00 91.50 123 VAL A CA 1
ATOM 978 C C . VAL A 1 123 ? 0.147 -4.903 -23.849 1.00 91.50 123 VAL A C 1
ATOM 980 O O . VAL A 1 123 ? -0.296 -4.167 -22.968 1.00 91.50 123 VAL A O 1
ATOM 983 N N . GLN A 1 124 ? -0.318 -6.127 -24.060 1.00 91.94 124 GLN A N 1
ATOM 984 C CA . GLN A 1 124 ? -1.305 -6.729 -23.171 1.00 91.94 124 GLN A CA 1
ATOM 985 C C . GLN A 1 124 ? -0.749 -6.836 -21.740 1.00 91.94 124 GLN A C 1
ATOM 987 O O . GLN A 1 124 ? 0.464 -6.957 -21.528 1.00 91.94 124 GLN A O 1
ATOM 992 N N . ILE A 1 125 ? -1.616 -6.729 -20.736 1.00 88.00 125 ILE A N 1
ATOM 993 C CA . ILE A 1 125 ? -1.194 -6.783 -19.329 1.00 88.00 125 ILE A CA 1
ATOM 994 C C . ILE A 1 125 ? -0.662 -8.166 -18.929 1.00 88.00 125 ILE A C 1
ATOM 996 O O . ILE A 1 125 ? 0.257 -8.249 -18.115 1.00 88.00 125 ILE A O 1
ATOM 1000 N N . ASP A 1 126 ? -1.185 -9.221 -19.550 1.00 90.50 126 ASP A N 1
ATOM 1001 C CA . ASP A 1 126 ? -0.764 -10.618 -19.416 1.00 90.50 126 ASP A CA 1
ATOM 1002 C C . ASP A 1 126 ? 0.393 -10.997 -20.356 1.00 90.50 126 ASP A C 1
ATOM 1004 O O . ASP A 1 126 ? 0.918 -12.106 -20.256 1.00 90.50 126 ASP A O 1
ATOM 1008 N N . ALA A 1 127 ? 0.838 -10.073 -21.220 1.00 89.75 127 ALA A N 1
ATOM 1009 C CA . ALA A 1 127 ? 1.968 -10.300 -22.113 1.00 89.75 127 ALA A CA 1
ATOM 1010 C C . ALA A 1 127 ? 3.219 -10.669 -21.312 1.00 89.75 127 ALA A C 1
ATOM 1012 O O . ALA A 1 127 ? 3.631 -9.960 -20.379 1.00 89.75 127 ALA A O 1
ATOM 1013 N N . THR A 1 128 ? 3.846 -11.767 -21.716 1.00 93.56 128 THR A N 1
ATOM 1014 C CA . THR A 1 128 ? 5.049 -12.291 -21.083 1.00 93.56 128 THR A CA 1
ATOM 1015 C C . THR A 1 128 ? 6.284 -11.509 -21.523 1.00 93.56 128 THR A C 1
ATOM 1017 O O . THR A 1 128 ? 6.271 -10.733 -22.482 1.00 93.56 128 THR A O 1
ATOM 1020 N N . VAL A 1 129 ? 7.408 -11.747 -20.846 1.00 91.94 129 VAL A N 1
ATOM 1021 C CA . VAL A 1 129 ? 8.702 -11.174 -21.247 1.00 91.94 129 VAL A CA 1
ATOM 1022 C C . VAL A 1 129 ? 9.076 -11.582 -22.681 1.00 91.94 129 VAL A C 1
ATOM 1024 O O . VAL A 1 129 ? 9.662 -10.779 -23.402 1.00 91.94 129 VAL A O 1
ATOM 1027 N N . SER A 1 130 ? 8.700 -12.789 -23.120 1.00 92.94 130 SER A N 1
ATOM 1028 C CA . SER A 1 130 ? 8.957 -13.269 -24.485 1.00 92.94 130 SER A CA 1
ATOM 1029 C C . SER A 1 130 ? 8.213 -12.440 -25.537 1.00 92.94 130 SER A C 1
ATOM 1031 O O . SER A 1 130 ? 8.804 -12.061 -26.548 1.00 92.94 130 SER A O 1
ATOM 1033 N N . ASP A 1 131 ? 6.951 -12.096 -25.272 1.00 91.56 131 ASP A N 1
ATOM 1034 C CA . ASP A 1 131 ? 6.111 -11.301 -26.180 1.00 91.56 131 ASP A CA 1
ATOM 1035 C C . ASP A 1 131 ? 6.612 -9.856 -26.291 1.00 91.56 131 ASP A C 1
ATOM 1037 O O . ASP A 1 131 ? 6.644 -9.247 -27.362 1.00 91.56 131 ASP A O 1
ATOM 1041 N N . ILE A 1 132 ? 7.076 -9.299 -25.171 1.00 91.62 132 ILE A N 1
ATOM 1042 C CA . ILE A 1 132 ? 7.702 -7.974 -25.148 1.00 91.62 132 ILE A CA 1
ATOM 1043 C C . ILE A 1 132 ? 9.041 -8.011 -25.901 1.00 91.62 132 ILE A C 1
ATOM 1045 O O . ILE A 1 132 ? 9.367 -7.077 -26.636 1.00 91.62 132 ILE A O 1
ATOM 1049 N N . LEU A 1 133 ? 9.810 -9.096 -25.767 1.00 90.19 133 LEU A N 1
ATOM 1050 C CA . LEU A 1 133 ? 11.092 -9.267 -26.449 1.00 90.19 133 LEU A CA 1
ATOM 1051 C C . LEU A 1 133 ? 10.931 -9.414 -27.967 1.00 90.19 133 LEU A C 1
ATOM 1053 O O . LEU A 1 133 ? 11.733 -8.842 -28.706 1.00 90.19 133 LEU A O 1
ATOM 1057 N N . SER A 1 134 ? 9.931 -10.158 -28.450 1.00 89.25 134 SER A N 1
ATOM 1058 C CA . SER A 1 134 ? 9.653 -10.277 -29.890 1.00 89.25 134 SER A CA 1
ATOM 1059 C C . SER A 1 134 ? 9.267 -8.922 -30.483 1.00 89.25 134 SER A C 1
ATOM 1061 O O . SER A 1 134 ? 9.871 -8.491 -31.465 1.00 89.25 134 SER A O 1
ATOM 1063 N N . THR A 1 135 ? 8.376 -8.199 -29.802 1.00 88.00 135 THR A N 1
ATOM 1064 C CA . THR A 1 135 ? 7.974 -6.830 -30.148 1.00 88.00 135 THR A CA 1
ATOM 1065 C C . THR A 1 135 ? 9.182 -5.891 -30.196 1.00 88.00 135 THR A C 1
ATOM 1067 O O . THR A 1 135 ? 9.365 -5.134 -31.147 1.00 88.00 135 THR A O 1
ATOM 1070 N N . GLY A 1 136 ? 10.063 -5.964 -29.194 1.00 86.88 136 GLY A N 1
ATOM 1071 C CA . GLY A 1 136 ? 11.295 -5.180 -29.148 1.00 86.88 136 GLY A CA 1
ATOM 1072 C C . GLY A 1 136 ? 12.256 -5.503 -30.290 1.00 86.88 136 GLY A C 1
ATOM 1073 O O . GLY A 1 136 ? 12.810 -4.591 -30.900 1.00 86.88 136 GLY A O 1
ATOM 1074 N N . LYS A 1 137 ? 12.428 -6.788 -30.622 1.00 84.81 137 LYS A N 1
ATOM 1075 C CA . LYS A 1 137 ? 13.247 -7.212 -31.762 1.00 84.81 137 LYS A CA 1
ATOM 1076 C C . LYS A 1 137 ? 12.694 -6.650 -33.060 1.00 84.81 137 LYS A C 1
ATOM 1078 O O . LYS A 1 137 ? 13.464 -6.064 -33.799 1.00 84.81 137 LYS A O 1
ATOM 1083 N N . GLU A 1 138 ? 11.398 -6.765 -33.323 1.00 83.88 138 GLU A N 1
ATOM 1084 C CA . GLU A 1 138 ? 10.790 -6.225 -34.542 1.00 83.88 138 GLU A CA 1
ATOM 1085 C C . GLU A 1 138 ? 10.973 -4.703 -34.641 1.00 83.88 138 GLU A C 1
ATOM 1087 O O . GLU A 1 138 ? 11.542 -4.210 -35.618 1.00 83.88 138 GLU A O 1
ATOM 1092 N N . LEU A 1 139 ? 10.614 -3.967 -33.587 1.00 80.50 139 LEU A N 1
ATOM 1093 C CA . LEU A 1 139 ? 10.701 -2.504 -33.548 1.00 80.50 139 LEU A CA 1
ATOM 1094 C C . LEU A 1 139 ? 12.129 -1.972 -33.706 1.00 80.50 139 LEU A C 1
ATOM 1096 O O . LEU A 1 139 ? 12.327 -0.908 -34.295 1.00 80.50 139 LEU A O 1
ATOM 1100 N N . LEU A 1 140 ? 13.118 -2.694 -33.177 1.00 74.94 140 LEU A N 1
ATOM 1101 C CA . LEU A 1 140 ? 14.523 -2.283 -33.178 1.00 74.94 140 LEU A CA 1
ATOM 1102 C C . LEU A 1 140 ? 15.345 -2.978 -34.290 1.00 74.94 140 LEU A C 1
ATOM 1104 O O . LEU A 1 140 ? 16.484 -2.590 -34.551 1.00 74.94 140 LEU A O 1
ATOM 1108 N N . SER A 1 141 ? 14.778 -3.960 -35.006 1.00 64.38 141 SER A N 1
ATOM 1109 C CA . SER A 1 141 ? 15.454 -4.742 -36.064 1.00 64.38 141 SER A CA 1
ATOM 1110 C C . SER A 1 141 ? 15.760 -3.963 -37.342 1.00 64.38 141 SER A C 1
ATOM 1112 O O . SER A 1 141 ? 16.595 -4.418 -38.128 1.00 64.38 141 SER A O 1
ATOM 1114 N N . GLN A 1 142 ? 15.186 -2.768 -37.538 1.00 59.03 142 GLN A N 1
ATOM 1115 C CA . GLN A 1 142 ? 15.554 -1.869 -38.646 1.00 59.03 142 GLN A CA 1
ATOM 1116 C C . GLN A 1 142 ? 17.056 -1.507 -38.648 1.00 59.03 142 GLN A C 1
ATOM 1118 O O . GLN A 1 142 ? 17.592 -1.075 -39.669 1.00 59.03 142 GLN A O 1
ATOM 1123 N N . TRP A 1 143 ? 17.754 -1.748 -37.534 1.00 55.88 143 TRP A N 1
ATOM 1124 C CA . TRP A 1 143 ? 19.208 -1.671 -37.409 1.00 55.88 143 TRP A CA 1
ATOM 1125 C C . TRP A 1 143 ? 19.950 -2.847 -38.088 1.00 55.88 143 TRP A C 1
ATOM 1127 O O . TRP A 1 143 ? 20.922 -2.639 -38.813 1.00 55.88 143 TRP A O 1
ATOM 1137 N N . ASN A 1 144 ? 19.439 -4.077 -37.956 1.00 50.88 144 ASN A N 1
ATOM 1138 C CA . ASN A 1 144 ? 20.128 -5.319 -38.346 1.00 50.88 144 ASN A CA 1
ATOM 1139 C C . ASN A 1 144 ? 20.196 -5.540 -39.876 1.00 50.88 144 ASN A C 1
ATOM 1141 O O . ASN A 1 144 ? 21.062 -6.249 -40.385 1.00 50.88 144 ASN A O 1
ATOM 1145 N N . ILE A 1 145 ? 19.296 -4.909 -40.642 1.00 52.44 145 ILE A N 1
ATOM 1146 C CA . ILE A 1 145 ? 19.225 -5.058 -42.109 1.00 52.44 145 ILE A CA 1
ATOM 1147 C C . ILE A 1 145 ? 20.274 -4.194 -42.836 1.00 52.44 145 ILE A C 1
ATOM 1149 O O . ILE A 1 145 ? 20.676 -4.528 -43.952 1.00 52.44 145 ILE A O 1
ATOM 1153 N N . LYS A 1 146 ? 20.750 -3.095 -42.232 1.00 49.44 146 LYS A N 1
ATOM 1154 C CA . LYS A 1 146 ? 21.710 -2.179 -42.882 1.00 49.44 146 LYS A CA 1
ATOM 1155 C C . LYS A 1 146 ? 23.169 -2.410 -42.495 1.00 49.44 146 LYS A C 1
ATOM 1157 O O . LYS A 1 146 ? 24.027 -2.151 -43.333 1.00 49.44 146 LYS A O 1
ATOM 1162 N N . GLU A 1 147 ? 23.471 -2.943 -41.311 1.00 50.16 147 GLU A N 1
ATOM 1163 C CA . GLU A 1 147 ? 24.861 -3.289 -40.960 1.00 50.16 147 GLU A CA 1
ATOM 1164 C C . GLU A 1 147 ? 25.426 -4.423 -41.827 1.00 50.16 147 GLU A C 1
ATOM 1166 O O . GLU A 1 147 ? 26.601 -4.402 -42.178 1.00 50.16 147 GLU A O 1
ATOM 1171 N N . ARG A 1 148 ? 24.571 -5.335 -42.307 1.00 44.84 148 ARG A N 1
ATOM 1172 C CA . ARG A 1 148 ? 24.940 -6.362 -43.298 1.00 44.84 148 ARG A CA 1
ATOM 1173 C C . ARG A 1 148 ? 25.211 -5.838 -44.715 1.00 44.84 148 ARG A C 1
ATOM 1175 O O . ARG A 1 148 ? 25.699 -6.602 -45.534 1.00 44.84 148 ARG A O 1
ATOM 1182 N N . LYS A 1 149 ? 24.884 -4.577 -45.024 1.00 41.44 149 LYS A N 1
ATOM 1183 C CA . LYS A 1 149 ? 25.135 -3.947 -46.339 1.00 41.44 149 LYS A CA 1
ATOM 1184 C C . LYS A 1 149 ? 26.312 -2.963 -46.326 1.00 41.44 149 LYS A C 1
ATOM 1186 O O . LYS A 1 149 ? 26.473 -2.201 -47.275 1.00 41.44 149 LYS A O 1
ATOM 1191 N N . ARG A 1 150 ? 27.082 -2.918 -45.235 1.00 44.78 150 ARG A N 1
ATOM 1192 C CA . ARG A 1 150 ? 28.231 -2.013 -45.058 1.00 44.78 150 ARG A CA 1
ATOM 1193 C C . ARG A 1 150 ? 29.584 -2.727 -44.976 1.00 44.78 150 ARG A C 1
ATOM 1195 O O . ARG A 1 150 ? 30.555 -2.101 -44.564 1.00 44.78 150 ARG A O 1
ATOM 1202 N N . TRP A 1 151 ? 29.631 -3.982 -45.411 1.00 39.84 151 TRP A N 1
ATOM 1203 C CA . TRP A 1 151 ? 30.852 -4.746 -45.650 1.00 39.84 151 TRP A CA 1
ATOM 1204 C C . TRP A 1 151 ? 30.840 -5.246 -47.087 1.00 39.84 151 TRP A C 1
ATOM 1206 O O . TRP A 1 151 ? 29.762 -5.730 -47.506 1.00 39.84 151 TRP A O 1
#

pLDDT: mean 77.03, std 16.58, range [39.84, 93.56]

Foldseek 3Di:
DVVVCVVVVQDPVLVVVCVVVVNDLQNLLVDDLVVCCVSVVDSVVSVVSNVVSVVVVVVVVVVVVPVVPPVVVVVVVVVVCPPVVVVPPQKDKDKAADWDQDPPVGIDQDDDPQQRDIDIDIDGPPDDPVNVVVVNCVRRVSVVVVVVVPD

Sequence (151 aa):
MEEFMRHRKISEDIITRMKEDGIDATVISMMDVEQLQKYLPRYGDCLATIAYAKQQRTLADTASSFTKGNIKEHFRRAALQAGNRNAKQILRKVEIGWLNTYGISGQKQVISTYGGRTRAVQVQIDATVSDILSTGKELLSQWNIKERKRW